Protein AF-A0A7Y5LZT2-F1 (afdb_monomer_lite)

Structure (mmCIF, N/CA/C/O backbone):
data_AF-A0A7Y5LZT2-F1
#
_entry.id   AF-A0A7Y5LZT2-F1
#
loop_
_atom_site.group_PDB
_atom_site.id
_atom_site.type_symbol
_atom_site.label_atom_id
_atom_site.label_alt_id
_atom_site.label_comp_id
_atom_site.label_asym_id
_atom_site.label_entity_id
_atom_site.label_seq_id
_atom_site.pdbx_PDB_ins_code
_atom_site.Cartn_x
_atom_site.Cartn_y
_atom_site.Cartn_z
_at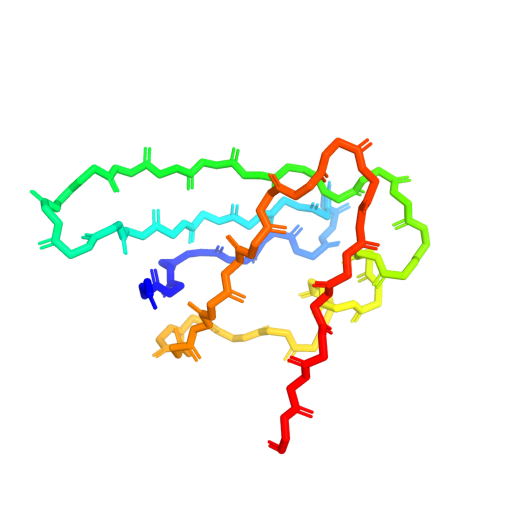om_site.occupancy
_atom_site.B_iso_or_equiv
_atom_site.auth_seq_id
_atom_site.auth_comp_id
_atom_site.auth_asym_id
_atom_site.auth_atom_id
_atom_site.pdbx_PDB_model_num
ATOM 1 N N . MET A 1 1 ? -2.069 6.412 8.634 1.00 79.06 1 MET A N 1
ATOM 2 C CA . MET A 1 1 ? -2.850 5.309 8.020 1.00 79.06 1 MET A CA 1
ATOM 3 C C . MET A 1 1 ? -2.270 3.976 8.490 1.00 79.06 1 MET A C 1
ATOM 5 O O . MET A 1 1 ? -1.144 3.978 8.980 1.00 79.06 1 MET A O 1
ATOM 9 N N . LYS A 1 2 ? -2.994 2.855 8.390 1.00 84.94 2 LYS A N 1
ATOM 10 C CA . LYS A 1 2 ? -2.455 1.520 8.723 1.00 84.94 2 LYS A CA 1
ATOM 11 C C . LYS A 1 2 ? -2.336 0.665 7.469 1.00 84.94 2 LYS A C 1
ATOM 13 O O . LYS A 1 2 ? -3.325 0.508 6.759 1.00 84.94 2 LYS A O 1
ATOM 18 N N . VAL A 1 3 ? -1.167 0.078 7.226 1.00 86.56 3 VAL A N 1
ATOM 19 C CA . VAL A 1 3 ? -0.970 -0.870 6.121 1.00 86.56 3 VAL A CA 1
ATOM 20 C C . VAL A 1 3 ? -1.739 -2.159 6.411 1.00 86.56 3 VAL A C 1
ATOM 22 O O . VAL A 1 3 ? -1.542 -2.792 7.451 1.00 86.56 3 VAL A O 1
ATOM 25 N N . VAL A 1 4 ? -2.613 -2.545 5.485 1.00 88.62 4 VAL A N 1
ATOM 26 C CA . VAL A 1 4 ? -3.427 -3.767 5.559 1.00 88.62 4 VAL A CA 1
ATOM 27 C C . VAL A 1 4 ? -2.740 -4.889 4.798 1.00 88.62 4 VAL A C 1
ATOM 29 O O . VAL A 1 4 ? -2.508 -5.962 5.347 1.00 88.62 4 VAL A O 1
ATOM 32 N N . THR A 1 5 ? -2.383 -4.625 3.542 1.00 87.50 5 THR A N 1
ATOM 33 C CA . THR A 1 5 ? -1.746 -5.599 2.654 1.00 87.50 5 THR A CA 1
ATOM 34 C C . THR A 1 5 ? -0.674 -4.937 1.805 1.00 87.50 5 THR A C 1
ATOM 36 O O . THR A 1 5 ? -0.793 -3.776 1.411 1.00 87.50 5 THR A O 1
ATOM 39 N N . VAL A 1 6 ? 0.378 -5.702 1.519 1.00 86.75 6 VAL A N 1
ATOM 40 C CA . VAL A 1 6 ? 1.490 -5.300 0.659 1.00 86.75 6 VAL A CA 1
ATOM 41 C C . VAL A 1 6 ? 1.668 -6.373 -0.407 1.00 86.75 6 VAL A C 1
ATOM 43 O O . VAL A 1 6 ? 2.015 -7.511 -0.104 1.00 86.75 6 VAL A O 1
ATOM 46 N N . ASP A 1 7 ? 1.438 -6.002 -1.657 1.00 87.00 7 ASP A N 1
ATOM 47 C CA . ASP A 1 7 ? 1.638 -6.821 -2.847 1.00 87.00 7 ASP A CA 1
ATOM 48 C C . ASP A 1 7 ? 2.928 -6.371 -3.542 1.00 87.00 7 ASP A C 1
ATOM 50 O O . ASP A 1 7 ? 2.919 -5.621 -4.523 1.00 87.00 7 ASP A O 1
ATOM 54 N N . ALA A 1 8 ? 4.071 -6.834 -3.032 1.00 82.56 8 ALA A N 1
ATOM 55 C CA . ALA A 1 8 ? 5.384 -6.459 -3.560 1.00 82.56 8 ALA A CA 1
ATOM 56 C C . ALA A 1 8 ? 5.574 -6.867 -5.034 1.00 82.56 8 ALA A C 1
ATOM 58 O O . ALA A 1 8 ? 6.220 -6.144 -5.786 1.00 82.56 8 ALA A O 1
ATOM 59 N N . ALA A 1 9 ? 4.956 -7.973 -5.469 1.00 85.94 9 ALA A N 1
ATOM 60 C CA . ALA A 1 9 ? 5.021 -8.449 -6.854 1.00 85.94 9 ALA A CA 1
ATOM 61 C C . ALA A 1 9 ? 4.312 -7.515 -7.849 1.00 85.94 9 ALA A C 1
ATOM 63 O O . ALA A 1 9 ? 4.739 -7.378 -8.992 1.00 85.94 9 ALA A O 1
ATOM 64 N N . LYS A 1 10 ? 3.220 -6.873 -7.419 1.00 85.06 10 LYS A N 1
ATOM 65 C CA . LYS A 1 10 ? 2.460 -5.914 -8.239 1.00 85.06 10 LYS A CA 1
ATOM 66 C C . LYS A 1 10 ? 2.804 -4.463 -7.909 1.00 85.06 10 LYS A C 1
ATOM 68 O O . LYS A 1 10 ? 2.279 -3.556 -8.555 1.00 85.06 10 LYS A O 1
ATOM 73 N N . HIS A 1 11 ? 3.664 -4.256 -6.913 1.00 85.75 11 HIS A N 1
ATOM 74 C CA . HIS A 1 11 ? 3.948 -2.967 -6.292 1.00 85.75 11 HIS A CA 1
ATOM 75 C C . HIS A 1 11 ? 2.673 -2.243 -5.849 1.00 85.75 11 HIS A C 1
ATOM 77 O O . HIS A 1 11 ? 2.528 -1.038 -6.042 1.00 85.75 11 HIS A O 1
ATOM 83 N N . VAL A 1 12 ? 1.726 -3.000 -5.296 1.00 85.50 12 VAL A N 1
ATOM 84 C CA . VAL A 1 12 ? 0.454 -2.482 -4.797 1.00 85.50 12 VAL A CA 1
ATOM 85 C C . VAL A 1 12 ? 0.467 -2.546 -3.280 1.00 85.50 12 VAL A C 1
ATOM 87 O O . VAL A 1 12 ? 0.937 -3.517 -2.700 1.00 85.50 12 VAL A O 1
ATOM 90 N N . VAL A 1 13 ? -0.052 -1.521 -2.624 1.00 86.62 13 VAL A N 1
ATOM 91 C CA . VAL A 1 13 ? -0.198 -1.496 -1.176 1.00 86.62 13 VAL A CA 1
ATOM 92 C C . VAL A 1 13 ? -1.597 -1.010 -0.826 1.00 86.62 13 VAL A C 1
ATOM 94 O O . VAL A 1 13 ? -2.110 -0.085 -1.457 1.00 86.62 13 VAL A O 1
ATOM 97 N N . SER A 1 14 ? -2.223 -1.647 0.158 1.00 88.00 14 SER A N 1
ATOM 98 C CA . SER A 1 14 ? -3.533 -1.241 0.660 1.00 88.00 14 SER A CA 1
ATOM 99 C C . SER A 1 14 ? -3.405 -0.762 2.090 1.00 88.00 14 SER A C 1
ATOM 101 O O . SER A 1 14 ? -2.748 -1.400 2.917 1.00 88.00 14 SER A O 1
ATOM 103 N N . PHE A 1 15 ? -4.063 0.341 2.397 1.00 88.31 15 PHE A N 1
ATOM 104 C CA . PHE A 1 15 ? -4.064 0.933 3.721 1.00 88.31 15 PHE A CA 1
ATOM 105 C C . PHE A 1 15 ? -5.457 1.385 4.119 1.00 88.31 15 PHE A C 1
ATOM 107 O O . PHE A 1 15 ? -6.288 1.726 3.282 1.00 88.31 15 PHE A O 1
ATOM 114 N N . THR A 1 16 ? -5.691 1.379 5.423 1.00 87.62 16 THR A N 1
ATOM 115 C CA . THR A 1 16 ? -6.910 1.900 6.026 1.00 87.62 16 THR A CA 1
ATOM 116 C C . THR A 1 16 ? -6.615 3.267 6.625 1.00 87.62 16 THR A C 1
ATOM 118 O O . THR A 1 16 ? -5.667 3.435 7.409 1.00 87.62 16 THR A O 1
ATOM 121 N N . ASP A 1 17 ? -7.417 4.245 6.231 1.00 83.94 17 ASP A N 1
ATOM 122 C CA . ASP A 1 17 ? -7.441 5.572 6.824 1.00 83.94 17 ASP A CA 1
ATOM 123 C C . ASP A 1 17 ? -8.009 5.535 8.253 1.00 83.94 17 ASP A C 1
ATOM 125 O O . ASP A 1 17 ? -8.708 4.590 8.626 1.00 83.94 17 ASP A O 1
ATOM 129 N N . PRO A 1 18 ? -7.732 6.553 9.086 1.00 81.06 18 PRO A N 1
ATOM 130 C CA . PRO A 1 18 ? -8.307 6.644 10.428 1.00 81.06 18 PRO A CA 1
ATOM 131 C C . PRO A 1 18 ? -9.843 6.656 10.438 1.00 81.06 18 PRO A C 1
ATOM 133 O O . PRO A 1 18 ? -10.437 6.233 11.424 1.00 81.06 18 PRO A O 1
ATOM 136 N N . ASP A 1 19 ? -10.476 7.116 9.354 1.00 87.12 19 ASP A N 1
ATOM 137 C CA . ASP A 1 19 ? -11.935 7.105 9.192 1.00 87.12 19 ASP A CA 1
ATOM 138 C C . ASP A 1 19 ? -12.505 5.718 8.823 1.00 87.12 19 ASP A C 1
ATOM 140 O O . ASP A 1 19 ? -13.717 5.523 8.852 1.00 87.12 19 ASP A O 1
ATOM 144 N N . GLY A 1 20 ? -11.642 4.741 8.517 1.00 84.44 20 GLY A N 1
ATOM 145 C CA . GLY A 1 20 ? -12.029 3.390 8.108 1.00 84.44 20 GLY A CA 1
ATOM 146 C C . GLY A 1 20 ? -12.038 3.159 6.594 1.00 84.44 20 GLY A C 1
ATOM 147 O O . GLY A 1 20 ? -12.181 2.012 6.168 1.00 84.44 20 GLY A O 1
ATOM 148 N N . THR A 1 21 ? -11.835 4.192 5.771 1.00 87.94 21 THR A N 1
ATOM 149 C CA . THR A 1 21 ? -11.726 4.046 4.313 1.00 87.94 21 THR A CA 1
ATOM 150 C C . THR A 1 21 ? -10.531 3.177 3.922 1.00 87.94 21 THR A C 1
ATOM 152 O O . THR A 1 21 ? -9.406 3.386 4.376 1.00 87.94 21 THR A O 1
ATOM 155 N N . LEU A 1 22 ? -10.764 2.198 3.043 1.00 87.38 22 LEU A N 1
ATOM 156 C CA . LEU A 1 22 ? -9.704 1.413 2.415 1.00 87.38 22 LEU A CA 1
ATOM 157 C C . LEU A 1 22 ? -9.217 2.131 1.154 1.00 87.38 22 LEU A C 1
ATOM 159 O O . LEU A 1 22 ? -9.992 2.377 0.230 1.00 87.38 22 LEU A O 1
ATOM 163 N N . ARG A 1 23 ? -7.918 2.403 1.087 1.00 84.25 23 ARG A N 1
ATOM 164 C CA . ARG A 1 23 ? -7.249 2.930 -0.100 1.00 84.25 23 ARG A CA 1
ATOM 165 C C . ARG A 1 23 ? -6.246 1.924 -0.629 1.00 84.25 23 ARG A C 1
ATOM 167 O O . ARG A 1 23 ? -5.535 1.277 0.136 1.00 84.25 23 ARG A O 1
ATOM 174 N N . VAL A 1 24 ? -6.185 1.823 -1.951 1.00 87.25 24 VAL A N 1
ATOM 175 C CA . VAL A 1 24 ? -5.268 0.938 -2.670 1.00 87.25 24 VAL A CA 1
ATOM 176 C C . VAL A 1 24 ? -4.400 1.791 -3.577 1.00 87.25 24 VAL A C 1
ATOM 178 O O . VAL A 1 24 ? -4.909 2.593 -4.359 1.00 87.25 24 VAL A O 1
ATOM 181 N N . VAL A 1 25 ? -3.086 1.613 -3.479 1.00 82.12 25 VAL A N 1
ATOM 182 C CA . VAL A 1 25 ? -2.103 2.381 -4.243 1.00 82.12 25 VAL A CA 1
ATOM 183 C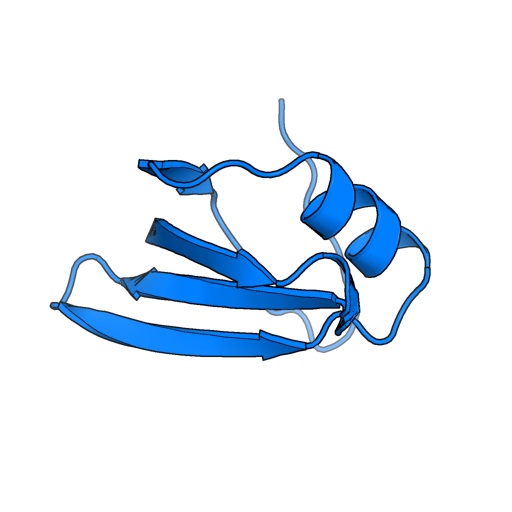 C . VAL A 1 25 ? -1.173 1.472 -4.975 1.00 82.12 25 VAL A C 1
ATOM 185 O O . VAL A 1 25 ? -0.558 0.590 -4.388 1.00 82.12 25 VAL A O 1
ATOM 188 N N . LYS A 1 26 ? -1.018 1.756 -6.261 1.00 85.12 26 LYS A N 1
ATOM 189 C CA . LYS A 1 26 ? 0.017 1.164 -7.083 1.00 85.12 26 LYS A CA 1
ATOM 190 C C . LYS A 1 26 ? 1.191 2.127 -7.181 1.00 85.12 26 LYS A C 1
ATOM 192 O O . LYS A 1 26 ? 1.038 3.258 -7.631 1.00 85.12 26 LYS A O 1
ATOM 197 N N . ALA A 1 27 ? 2.367 1.671 -6.779 1.00 83.94 27 ALA A N 1
ATOM 198 C CA . ALA A 1 27 ? 3.597 2.419 -6.949 1.00 83.94 27 ALA A CA 1
ATOM 199 C C . ALA A 1 27 ? 4.107 2.286 -8.391 1.00 83.94 27 ALA A C 1
ATOM 201 O O . ALA A 1 27 ? 4.647 1.255 -8.799 1.00 83.94 27 ALA A O 1
ATOM 202 N N . GLU A 1 28 ? 3.946 3.350 -9.174 1.00 81.69 28 GLU A N 1
ATOM 203 C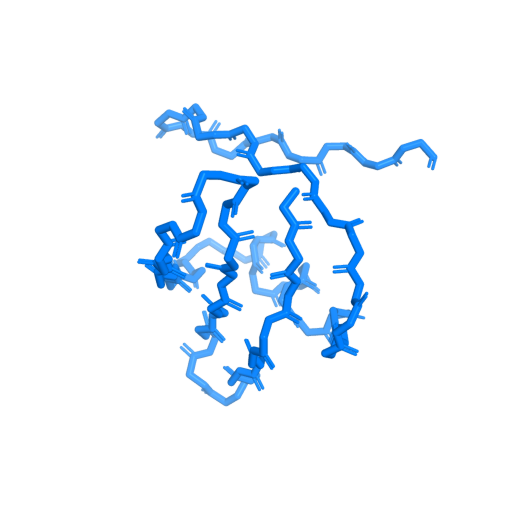 CA . GLU A 1 28 ? 4.384 3.379 -10.576 1.00 81.69 28 GLU A CA 1
ATOM 204 C C . GLU A 1 28 ? 5.822 3.881 -10.751 1.00 81.69 28 GLU A C 1
ATOM 206 O O . GLU A 1 28 ? 6.506 3.478 -11.696 1.00 81.69 28 GLU A O 1
ATOM 211 N N . ARG A 1 29 ? 6.307 4.714 -9.822 1.00 82.12 29 ARG A N 1
ATOM 212 C CA . ARG A 1 29 ? 7.684 5.229 -9.813 1.00 82.12 29 ARG A CA 1
ATOM 213 C C . ARG A 1 29 ? 8.633 4.300 -9.064 1.00 82.12 29 ARG A C 1
ATOM 215 O O . ARG A 1 29 ? 8.220 3.584 -8.155 1.00 82.12 29 ARG A O 1
ATOM 222 N N . GLU A 1 30 ? 9.914 4.327 -9.431 1.00 82.06 30 GLU A N 1
ATOM 223 C CA . GLU A 1 30 ? 10.934 3.465 -8.821 1.00 82.06 30 GLU A CA 1
ATOM 224 C C . GLU A 1 30 ? 11.085 3.708 -7.313 1.00 82.06 30 GLU A C 1
ATOM 226 O O . GLU A 1 30 ? 11.154 2.747 -6.549 1.00 82.06 30 GLU A O 1
ATOM 231 N N . GLU A 1 31 ? 11.054 4.966 -6.868 1.00 80.25 31 GLU A N 1
ATOM 232 C CA . GLU A 1 31 ? 11.111 5.313 -5.441 1.00 80.25 31 GLU A CA 1
ATOM 233 C C . GLU A 1 31 ? 9.929 4.715 -4.669 1.00 80.25 31 GLU A C 1
ATOM 235 O O . GLU A 1 31 ? 10.116 4.085 -3.630 1.00 80.25 31 GLU A O 1
ATOM 240 N N . GLY A 1 32 ? 8.719 4.809 -5.231 1.00 80.62 32 GLY A N 1
ATOM 241 C CA . GLY A 1 32 ? 7.530 4.180 -4.661 1.00 80.62 32 GLY A CA 1
ATOM 242 C C . GLY A 1 32 ? 7.640 2.654 -4.626 1.00 80.62 32 GLY A C 1
ATOM 243 O O . GLY A 1 32 ? 7.227 2.034 -3.651 1.00 80.62 32 GLY A O 1
ATOM 244 N N . ARG A 1 33 ? 8.226 2.028 -5.657 1.00 83.94 33 ARG A N 1
ATOM 245 C CA . ARG A 1 33 ? 8.447 0.572 -5.678 1.00 83.94 33 ARG A CA 1
ATOM 246 C C . ARG A 1 33 ? 9.408 0.133 -4.575 1.00 83.94 33 ARG A C 1
ATOM 248 O O . ARG A 1 33 ? 9.129 -0.857 -3.903 1.00 83.94 33 ARG A O 1
ATOM 255 N N . LYS A 1 34 ? 10.505 0.871 -4.369 1.00 83.75 34 LYS A N 1
ATOM 256 C CA . LYS A 1 34 ? 11.468 0.625 -3.280 1.00 83.75 34 LYS A CA 1
ATOM 257 C C . LYS A 1 34 ? 10.816 0.806 -1.911 1.00 83.75 34 LYS A C 1
ATOM 259 O O . LYS A 1 34 ? 11.030 -0.019 -1.030 1.00 83.75 34 LYS A O 1
ATOM 264 N N . PHE A 1 35 ? 9.972 1.827 -1.764 1.00 80.62 35 PHE A N 1
ATOM 265 C CA . PHE A 1 35 ? 9.192 2.047 -0.550 1.00 80.62 35 PHE A CA 1
ATOM 266 C C . PHE A 1 35 ? 8.248 0.871 -0.271 1.00 80.62 35 PHE A C 1
ATOM 268 O O . PHE A 1 35 ? 8.350 0.248 0.781 1.00 80.62 35 PHE A O 1
ATOM 275 N N . VAL A 1 36 ? 7.410 0.481 -1.243 1.00 82.31 36 VAL A N 1
ATOM 276 C CA . VAL A 1 36 ? 6.485 -0.662 -1.118 1.00 82.31 36 VAL A CA 1
ATOM 277 C C . VAL A 1 36 ? 7.224 -1.963 -0.794 1.00 82.31 36 VAL A C 1
ATOM 279 O O . VAL A 1 36 ? 6.723 -2.756 -0.006 1.00 82.31 36 VAL A O 1
ATOM 282 N N . ALA A 1 37 ? 8.424 -2.176 -1.340 1.00 82.88 37 ALA A N 1
ATOM 283 C CA . ALA A 1 37 ? 9.242 -3.349 -1.028 1.00 82.88 37 ALA A CA 1
ATOM 284 C C . ALA A 1 37 ? 9.745 -3.386 0.432 1.00 82.88 37 ALA A C 1
ATOM 286 O O . ALA A 1 37 ? 10.024 -4.466 0.950 1.00 82.88 37 ALA A O 1
ATOM 287 N N . GLY A 1 38 ? 9.867 -2.233 1.097 1.00 81.94 38 GLY A N 1
ATOM 288 C CA . GLY A 1 38 ? 10.269 -2.135 2.504 1.00 81.94 38 GLY A CA 1
ATOM 289 C C . GLY A 1 38 ? 9.115 -2.271 3.505 1.00 81.94 38 GLY A C 1
ATOM 290 O O . GLY A 1 38 ? 9.350 -2.660 4.657 1.00 81.94 38 GLY A O 1
ATOM 291 N N . LEU A 1 39 ? 7.885 -1.983 3.068 1.00 82.88 39 LEU A N 1
ATOM 292 C CA . LEU A 1 39 ? 6.690 -1.965 3.912 1.00 82.88 39 LEU A CA 1
ATOM 293 C C . LEU A 1 39 ? 6.246 -3.354 4.363 1.00 82.88 39 LEU A C 1
ATOM 295 O O . LEU A 1 39 ? 6.383 -4.348 3.647 1.00 82.88 39 LEU A O 1
ATOM 299 N N . LYS A 1 40 ? 5.635 -3.402 5.549 1.00 78.62 40 LYS A N 1
ATOM 300 C CA . LYS A 1 40 ? 5.049 -4.615 6.120 1.00 78.62 40 LYS A CA 1
ATOM 301 C C . LYS A 1 40 ? 3.613 -4.346 6.553 1.00 78.62 40 LYS A C 1
ATOM 303 O O . LYS A 1 40 ? 3.226 -3.218 6.852 1.00 78.62 40 LYS A O 1
ATOM 308 N N . ALA A 1 41 ? 2.793 -5.392 6.577 1.00 80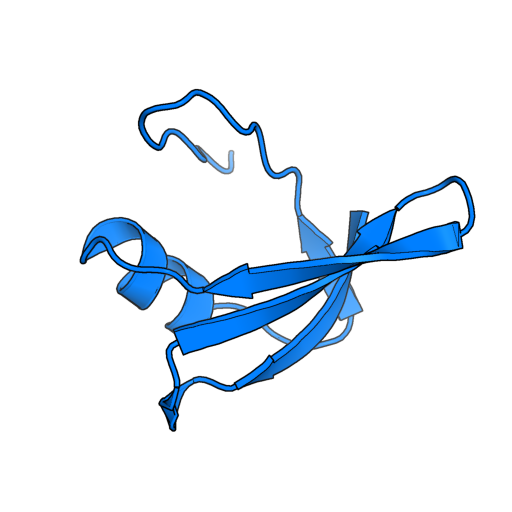.44 41 ALA A N 1
ATOM 309 C CA . ALA A 1 41 ? 1.441 -5.273 7.107 1.00 80.44 41 ALA A CA 1
ATOM 310 C C . ALA A 1 41 ? 1.491 -4.870 8.590 1.00 80.44 41 ALA A C 1
ATOM 312 O O . ALA A 1 41 ? 2.249 -5.442 9.371 1.00 80.44 41 ALA A O 1
ATOM 313 N N . GLY A 1 42 ? 0.674 -3.889 8.974 1.00 81.44 42 GLY A N 1
ATOM 314 C CA . GLY A 1 42 ? 0.656 -3.330 10.325 1.00 81.44 42 GLY A CA 1
ATOM 315 C C . GLY A 1 42 ? 1.514 -2.081 10.527 1.00 81.44 42 GLY A C 1
ATOM 316 O O . GLY A 1 42 ? 1.301 -1.404 11.534 1.00 81.44 42 GLY A O 1
ATOM 317 N N . ASP A 1 43 ? 2.391 -1.730 9.580 1.00 81.00 43 ASP A N 1
ATOM 318 C CA . ASP A 1 43 ? 3.115 -0.459 9.620 1.00 81.00 43 ASP A CA 1
ATOM 319 C C . ASP A 1 43 ? 2.149 0.730 9.621 1.00 81.00 43 ASP A C 1
ATOM 321 O O . ASP A 1 43 ? 1.085 0.720 8.982 1.00 81.00 43 ASP A O 1
ATOM 325 N N . ARG A 1 44 ? 2.536 1.777 10.351 1.00 78.81 44 ARG A N 1
ATOM 326 C CA . ARG A 1 44 ? 1.886 3.080 10.263 1.00 78.81 44 ARG A CA 1
ATOM 327 C C . ARG A 1 44 ? 2.711 3.946 9.339 1.00 78.81 44 ARG A C 1
ATOM 329 O O . ARG A 1 44 ? 3.840 4.287 9.656 1.00 78.81 44 ARG A O 1
ATOM 336 N N . VAL A 1 45 ? 2.109 4.309 8.218 1.00 76.12 45 VAL A N 1
ATOM 337 C CA . VAL A 1 45 ? 2.708 5.228 7.256 1.00 76.12 45 VAL A CA 1
ATOM 338 C C . VAL A 1 45 ? 1.799 6.426 7.061 1.00 76.12 45 VAL A C 1
ATOM 340 O O . VAL A 1 45 ? 0.565 6.327 7.153 1.00 76.12 45 VAL A O 1
ATOM 343 N N . GLU A 1 46 ? 2.429 7.560 6.811 1.00 70.69 46 GLU A N 1
ATOM 344 C CA . GLU A 1 46 ? 1.783 8.755 6.306 1.00 70.69 46 GLU A CA 1
ATOM 345 C C . GLU A 1 46 ? 2.093 8.834 4.815 1.00 70.69 46 GLU A C 1
ATOM 347 O O . GLU A 1 46 ? 3.256 8.823 4.422 1.00 70.69 46 GLU A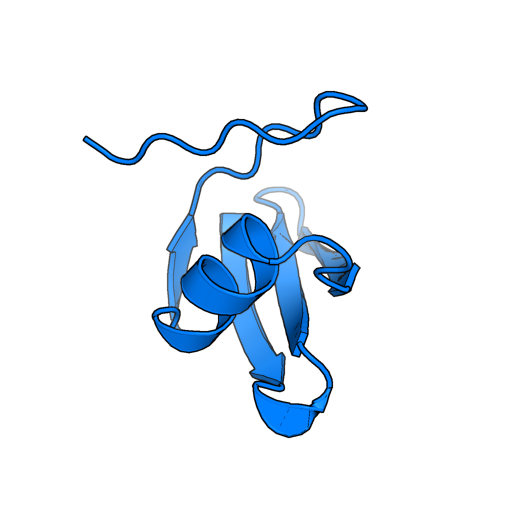 O 1
ATOM 352 N N . ILE A 1 47 ? 1.051 8.807 3.980 1.00 68.00 47 ILE A N 1
ATOM 353 C CA . ILE A 1 47 ? 1.189 8.916 2.528 1.00 68.00 47 ILE A CA 1
ATOM 354 C C . ILE A 1 47 ? 0.627 10.271 2.115 1.00 68.00 47 ILE A C 1
ATOM 356 O O . ILE A 1 47 ? -0.584 10.443 1.984 1.00 68.00 47 ILE A O 1
ATOM 360 N N . ILE A 1 48 ? 1.516 11.239 1.913 1.00 65.00 48 ILE A N 1
ATOM 361 C CA . ILE A 1 48 ? 1.191 12.531 1.322 1.00 65.00 48 ILE A CA 1
ATOM 362 C C . ILE A 1 48 ? 1.090 12.332 -0.194 1.00 65.00 48 ILE A C 1
ATOM 364 O O . ILE A 1 48 ? 2.089 12.175 -0.898 1.00 65.00 48 ILE A O 1
ATOM 368 N N . TYR A 1 49 ? -0.142 12.305 -0.701 1.00 55.06 49 TYR A N 1
ATOM 369 C CA . TYR A 1 49 ? -0.402 12.369 -2.136 1.00 55.06 49 TYR A CA 1
ATOM 370 C C . TYR A 1 49 ? -0.216 13.801 -2.616 1.00 55.06 49 TYR A C 1
ATOM 372 O O . TYR A 1 49 ? -1.167 14.564 -2.754 1.00 55.06 49 TYR A O 1
ATOM 380 N N . THR A 1 50 ? 1.024 14.158 -2.894 1.00 50.16 50 THR A N 1
ATOM 381 C CA . THR A 1 50 ? 1.298 15.199 -3.876 1.00 50.16 50 THR A CA 1
ATOM 382 C C . THR A 1 50 ? 1.232 14.506 -5.237 1.00 50.16 50 THR A C 1
ATOM 384 O O . THR A 1 50 ? 1.747 13.396 -5.375 1.00 50.16 50 THR A O 1
ATOM 387 N N . GLU A 1 51 ? 0.644 15.110 -6.271 1.00 49.47 51 GLU A N 1
ATOM 388 C CA . GLU A 1 51 ? 0.661 14.572 -7.651 1.00 49.47 51 GLU A CA 1
ATOM 389 C C . GLU A 1 51 ? 2.088 14.309 -8.215 1.00 49.47 51 GLU A C 1
ATOM 391 O O . GLU A 1 51 ? 2.255 13.801 -9.322 1.00 49.47 51 GLU A O 1
ATOM 396 N N . GLY A 1 52 ? 3.141 14.543 -7.426 1.00 51.56 52 GLY A N 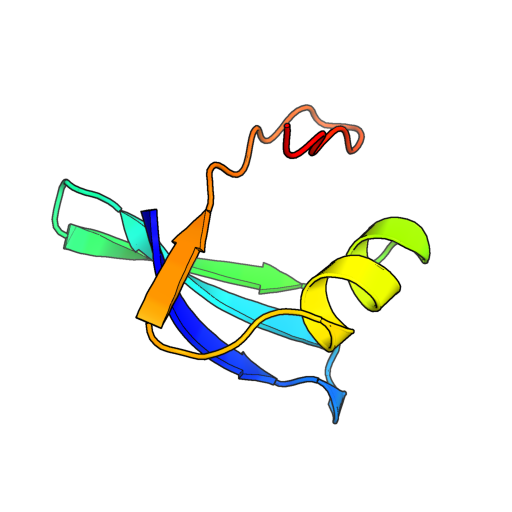1
ATOM 397 C CA . GLY A 1 52 ? 4.434 13.875 -7.514 1.00 51.56 52 GLY A CA 1
ATOM 398 C C . GLY A 1 52 ? 4.989 13.577 -6.116 1.00 51.56 52 GLY A C 1
ATOM 399 O O . GLY A 1 52 ? 5.266 14.501 -5.364 1.00 51.56 52 GLY A O 1
ATOM 400 N N . VAL A 1 53 ? 5.107 12.283 -5.797 1.00 53.53 53 VAL A N 1
ATOM 401 C CA . VAL A 1 53 ? 5.918 11.624 -4.748 1.00 53.53 53 VAL A CA 1
ATOM 402 C C . VAL A 1 53 ? 6.732 12.548 -3.830 1.00 53.53 53 VAL A C 1
ATOM 404 O O . VAL A 1 53 ? 7.665 13.191 -4.296 1.00 53.53 53 VAL A O 1
ATOM 407 N N . LEU A 1 54 ? 6.486 12.478 -2.517 1.00 42.03 54 LEU A N 1
ATOM 408 C CA . LEU A 1 54 ? 7.482 12.764 -1.473 1.00 42.03 54 LEU A CA 1
ATOM 409 C C . LEU A 1 54 ? 7.007 12.149 -0.149 1.00 42.03 54 LEU A C 1
ATOM 411 O O . LEU A 1 54 ? 6.217 12.753 0.567 1.00 42.03 54 LEU A O 1
ATOM 415 N N . LEU A 1 55 ? 7.470 10.934 0.160 1.00 46.00 55 LEU A N 1
ATOM 416 C CA . LEU A 1 55 ? 7.348 10.354 1.501 1.00 46.00 55 LEU A CA 1
ATOM 417 C C . LEU A 1 55 ? 8.749 10.267 2.097 1.00 46.00 55 LEU A C 1
ATOM 419 O O . LEU A 1 55 ? 9.475 9.302 1.864 1.00 46.00 55 LEU A O 1
ATOM 423 N N . GLY A 1 56 ? 9.138 11.325 2.804 1.00 34.25 56 GLY A N 1
ATOM 424 C CA . GLY A 1 56 ? 10.204 11.247 3.792 1.00 34.25 56 GLY A CA 1
ATOM 425 C C . GLY A 1 56 ? 9.640 10.583 5.042 1.00 34.25 56 GLY A C 1
ATOM 426 O O . GLY A 1 56 ? 8.556 10.947 5.491 1.00 34.25 56 GLY A O 1
ATOM 427 N N . VAL A 1 57 ? 10.351 9.592 5.567 1.00 41.41 57 VAL A N 1
ATOM 428 C CA . VAL A 1 57 ? 10.139 9.098 6.927 1.00 41.41 57 VAL A CA 1
ATOM 429 C C . VAL A 1 57 ? 11.354 9.554 7.736 1.00 41.41 57 VAL A C 1
ATOM 431 O O . VAL A 1 57 ? 12.483 9.352 7.283 1.00 41.41 57 VAL A O 1
ATOM 434 N N . GLU A 1 58 ? 11.110 10.262 8.839 1.00 34.56 58 GLU A N 1
ATOM 435 C CA . GLU A 1 58 ? 12.126 10.592 9.854 1.00 34.56 58 GLU A CA 1
ATOM 436 C C . GLU A 1 58 ? 12.584 9.340 10.612 1.00 34.56 58 GLU A C 1
ATOM 438 O O . GLU A 1 58 ? 11.737 8.444 10.851 1.00 34.56 58 GLU A O 1
#

pLDDT: mean 76.44, std 14.97, range [34.25, 88.62]

Radius of gyration: 10.57 Å; chains: 1; bounding box: 24×24×21 Å

Foldseek 3Di:
DFWADQDLVQLKTWDADPVGDIDIDHDPDPVSSVVSVPDDGGDDADDDPDVDDDGDDD

Sequence (58 aa):
MKVVTVDAAKHVVSFTDPDGTLRVVKAEREEGRKFVAGLKAGDRVEIIYTEGVLLGVE

Secondary structure (DSSP, 8-state):
-EEEEEETTTTEEEEE-TTS-EEEEE--SHHHHHHHHH--TT-B------SS------